Protein AF-A0A6P0XVR3-F1 (afdb_monomer_lite)

Radius of gyration: 14.14 Å; chains: 1; bounding box: 34×31×34 Å

pLDDT: mean 75.28, std 11.54, range [41.75, 87.62]

Structure (mmCIF, N/CA/C/O backbone):
data_AF-A0A6P0XVR3-F1
#
_entry.id   AF-A0A6P0XVR3-F1
#
loop_
_atom_site.group_PDB
_atom_site.id
_atom_site.type_symbol
_atom_site.label_atom_id
_atom_site.label_alt_id
_atom_site.label_comp_id
_atom_site.label_asym_id
_atom_site.label_entity_id
_atom_site.label_seq_id
_atom_site.pdbx_PDB_ins_code
_atom_site.Cartn_x
_atom_site.Cartn_y
_atom_site.Cartn_z
_atom_site.occupancy
_atom_site.B_iso_or_equiv
_atom_site.auth_seq_id
_atom_site.auth_comp_id
_atom_site.auth_asym_id
_atom_site.auth_atom_id
_atom_site.pdbx_PDB_model_num
ATOM 1 N N . LYS A 1 1 ? 0.216 -12.950 5.540 1.00 60.56 1 LYS A N 1
ATOM 2 C CA . LYS A 1 1 ? -0.370 -11.586 5.604 1.00 60.56 1 LYS A CA 1
ATOM 3 C C . LYS A 1 1 ? -1.752 -11.641 4.957 1.00 60.56 1 LYS A C 1
ATOM 5 O O . LYS A 1 1 ? -1.854 -12.237 3.895 1.00 60.56 1 LYS A O 1
ATOM 10 N N . ARG A 1 2 ? -2.803 -11.107 5.591 1.00 69.19 2 ARG A N 1
ATOM 11 C CA . ARG A 1 2 ? -4.161 -11.066 5.016 1.00 69.19 2 ARG A CA 1
ATOM 12 C C . ARG A 1 2 ? -4.361 -9.704 4.356 1.00 69.19 2 ARG A C 1
ATOM 14 O O . A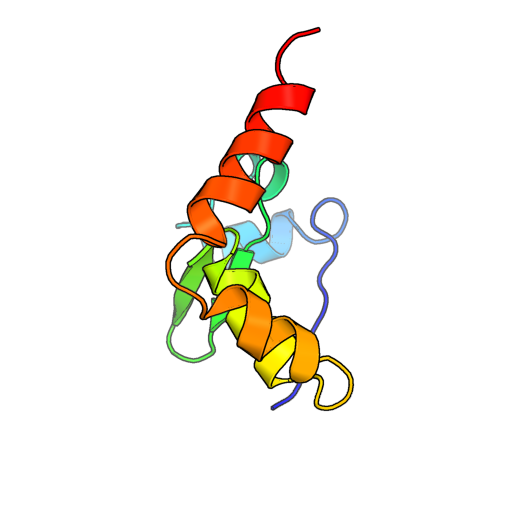RG A 1 2 ? -4.235 -8.692 5.036 1.00 69.19 2 ARG A O 1
ATOM 21 N N . LEU A 1 3 ? -4.634 -9.686 3.055 1.00 74.06 3 LEU A N 1
ATOM 22 C CA . LEU A 1 3 ? -5.011 -8.469 2.341 1.00 74.06 3 LEU A CA 1
ATOM 23 C C . LEU A 1 3 ? -6.520 -8.264 2.521 1.00 74.06 3 LEU A C 1
ATOM 25 O O . LEU A 1 3 ? -7.292 -9.189 2.274 1.00 74.06 3 LEU A O 1
ATOM 29 N N . SER A 1 4 ? -6.939 -7.081 2.966 1.00 78.12 4 SER A N 1
ATOM 30 C CA . SER A 1 4 ? -8.351 -6.696 2.976 1.00 78.12 4 SER A CA 1
ATOM 31 C C . SER A 1 4 ? -8.539 -5.5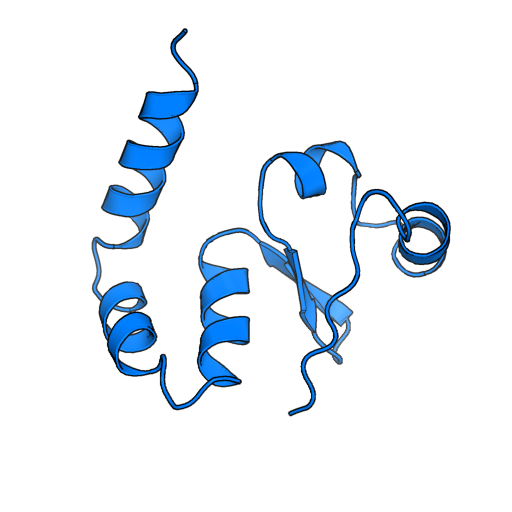56 1.993 1.00 78.12 4 SER A C 1
ATOM 33 O O . SER A 1 4 ? -7.917 -4.508 2.142 1.00 78.12 4 SER A O 1
ATOM 35 N N . TYR A 1 5 ? -9.389 -5.770 0.995 1.00 79.94 5 TYR A N 1
ATOM 36 C CA . TYR A 1 5 ? -9.823 -4.709 0.103 1.00 79.94 5 TYR A CA 1
ATOM 37 C C . TYR A 1 5 ? -11.020 -3.997 0.731 1.00 79.94 5 TYR A C 1
ATOM 39 O O . TYR A 1 5 ? -11.985 -4.640 1.148 1.00 79.94 5 TYR A O 1
ATOM 47 N N . SER A 1 6 ? -10.936 -2.676 0.813 1.00 78.25 6 SER A N 1
ATOM 48 C CA . SER A 1 6 ? -12.038 -1.818 1.225 1.00 78.25 6 SER A CA 1
ATOM 49 C C . SER A 1 6 ? -12.286 -0.844 0.093 1.00 78.25 6 SER A C 1
ATOM 51 O O . SER A 1 6 ? -11.415 -0.030 -0.210 1.00 78.25 6 SER A O 1
ATOM 53 N N . ASP A 1 7 ? -13.457 -0.953 -0.526 1.00 79.19 7 ASP A N 1
ATOM 54 C CA . ASP A 1 7 ? -13.888 0.025 -1.512 1.00 79.19 7 ASP A CA 1
ATOM 55 C C . ASP A 1 7 ? -14.023 1.403 -0.853 1.00 79.19 7 ASP A C 1
ATOM 57 O O . ASP A 1 7 ? -14.586 1.533 0.242 1.00 79.19 7 ASP A O 1
ATOM 61 N N . LEU A 1 8 ? -13.457 2.415 -1.509 1.00 78.75 8 LEU A N 1
ATOM 62 C CA . LEU A 1 8 ? -13.390 3.760 -0.962 1.00 78.75 8 LEU A CA 1
ATOM 63 C C . LEU A 1 8 ? -14.786 4.375 -0.871 1.00 78.75 8 LEU A C 1
ATOM 65 O O . LEU A 1 8 ? -15.119 4.936 0.164 1.00 78.75 8 LEU A O 1
ATOM 69 N N . GLU A 1 9 ? -15.618 4.247 -1.901 1.00 76.88 9 GLU A N 1
ATOM 70 C CA . GLU A 1 9 ? -16.925 4.909 -1.959 1.00 76.88 9 GLU A CA 1
ATOM 71 C C . GLU A 1 9 ? -17.904 4.319 -0.944 1.00 76.88 9 GLU A C 1
ATOM 73 O O . GLU A 1 9 ? -18.642 5.052 -0.286 1.00 76.88 9 GLU A O 1
ATOM 78 N N . VAL A 1 10 ? -17.848 3.003 -0.745 1.00 78.62 10 VAL A N 1
ATOM 79 C CA . VAL A 1 10 ? -18.739 2.300 0.185 1.00 78.62 10 VAL A CA 1
ATOM 80 C C . VAL A 1 10 ? -18.270 2.418 1.638 1.00 78.62 10 VAL A C 1
ATOM 82 O O . VAL A 1 10 ? -19.094 2.466 2.553 1.00 78.62 10 VAL A O 1
ATOM 85 N N . ARG A 1 11 ? -16.954 2.438 1.896 1.00 80.38 11 ARG A N 1
ATOM 86 C CA . ARG A 1 11 ? -16.407 2.352 3.266 1.00 80.38 11 ARG A CA 1
ATOM 87 C C . ARG A 1 11 ? -15.707 3.612 3.765 1.00 80.38 11 ARG A C 1
ATOM 89 O O . ARG A 1 11 ? -15.172 3.578 4.877 1.00 80.38 11 ARG A O 1
ATOM 96 N N . TRP A 1 12 ? -15.743 4.719 3.018 1.00 80.25 12 TRP A N 1
ATOM 97 C CA . TRP A 1 12 ? -15.052 5.955 3.399 1.00 80.25 12 TRP A CA 1
ATOM 98 C C . TRP A 1 12 ? -15.417 6.456 4.795 1.00 80.25 12 TRP A C 1
ATOM 100 O O . TRP A 1 12 ? -14.522 6.763 5.575 1.00 80.25 12 TRP A O 1
ATOM 110 N N . GLN A 1 13 ? -16.706 6.504 5.146 1.00 79.00 13 GLN A N 1
ATOM 111 C CA . GLN A 1 13 ? -17.142 7.031 6.446 1.00 79.00 13 GLN A CA 1
ATOM 112 C C . GLN A 1 13 ? -16.492 6.280 7.619 1.00 79.00 13 GLN A C 1
ATOM 114 O O . GLN A 1 13 ? -15.898 6.910 8.490 1.00 79.00 13 GLN A O 1
ATOM 119 N N . ASN A 1 14 ? -16.491 4.944 7.591 1.00 81.25 14 ASN A N 1
ATOM 120 C CA . ASN A 1 14 ? -15.826 4.128 8.614 1.00 81.25 14 ASN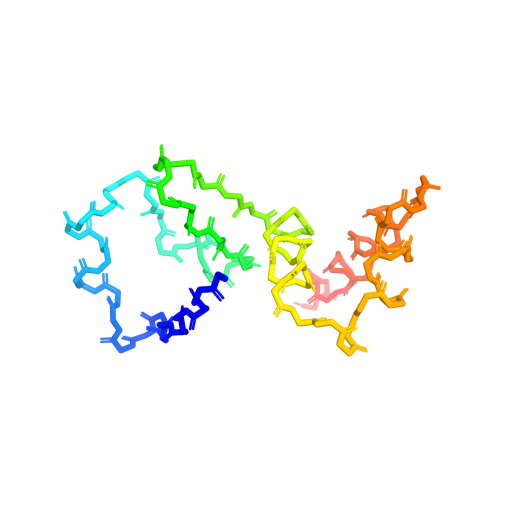 A CA 1
ATOM 121 C C . ASN A 1 14 ? -14.296 4.301 8.603 1.00 81.25 14 ASN A C 1
ATOM 123 O O . ASN A 1 14 ? -13.657 4.361 9.656 1.00 81.25 14 ASN A O 1
ATOM 127 N N . LEU A 1 15 ? -13.697 4.404 7.413 1.00 79.94 15 LEU A N 1
ATOM 128 C CA . LEU A 1 15 ? -12.255 4.605 7.256 1.00 79.94 15 LEU A CA 1
ATOM 129 C C . LEU A 1 15 ? -11.801 5.963 7.800 1.00 79.94 15 LEU A C 1
ATOM 131 O O . LEU A 1 15 ? -10.827 6.012 8.541 1.00 79.94 15 LEU A O 1
ATOM 135 N N . SER A 1 16 ? -12.530 7.039 7.500 1.00 80.19 16 SER A N 1
ATOM 136 C CA . SER A 1 16 ? -12.227 8.400 7.964 1.00 80.19 16 SER A CA 1
ATOM 137 C C . SER A 1 16 ? -12.319 8.549 9.486 1.00 80.19 16 SER A C 1
ATOM 139 O O . SER A 1 16 ? -11.560 9.313 10.075 1.00 80.19 16 SER A O 1
ATOM 141 N N . GLN A 1 17 ? -13.193 7.775 10.139 1.00 80.62 17 GLN A N 1
ATOM 142 C CA . GLN A 1 17 ? -13.310 7.748 11.600 1.00 80.62 17 GLN A CA 1
ATOM 143 C C . GLN A 1 17 ? -12.147 7.000 12.259 1.00 80.62 17 GLN A C 1
ATOM 145 O O . GLN A 1 17 ? -11.667 7.401 13.315 1.00 80.62 17 GLN A O 1
ATOM 150 N N . THR A 1 18 ? -11.680 5.921 11.629 1.00 80.56 18 THR A N 1
ATOM 151 C CA . THR A 1 18 ? -10.597 5.085 12.171 1.00 80.56 18 THR A CA 1
ATOM 152 C C . THR A 1 18 ? -9.213 5.662 11.843 1.00 80.56 18 THR A C 1
ATOM 154 O O . THR A 1 18 ? -8.254 5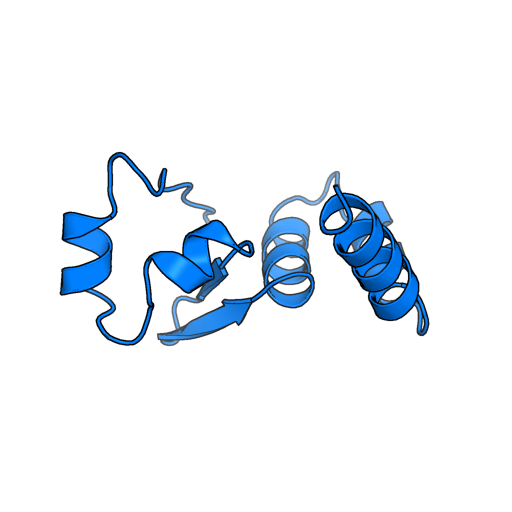.470 12.593 1.00 80.56 18 THR A O 1
ATOM 157 N N . HIS A 1 19 ? -9.092 6.375 10.720 1.00 76.69 19 HIS A N 1
ATOM 158 C CA . HIS A 1 19 ? -7.845 6.916 10.178 1.00 76.69 19 HIS A CA 1
ATOM 159 C C . HIS A 1 19 ? -8.036 8.372 9.714 1.00 76.69 19 HIS A C 1
ATOM 161 O O . HIS A 1 19 ? -8.063 8.642 8.511 1.00 76.69 19 HIS A O 1
ATOM 167 N N . PRO A 1 20 ? -8.148 9.329 10.657 1.00 77.00 20 PRO A N 1
ATOM 168 C CA . PRO A 1 20 ? -8.416 10.737 10.347 1.00 77.00 20 PRO A CA 1
ATOM 169 C C . PRO A 1 20 ? -7.267 11.433 9.601 1.00 77.00 20 PRO A C 1
ATOM 171 O O . PRO A 1 20 ? -7.448 12.512 9.047 1.00 77.00 20 PRO A O 1
ATOM 174 N N . HIS A 1 21 ? -6.079 10.825 9.564 1.00 77.69 21 HIS A N 1
ATOM 175 C CA . HIS A 1 21 ? -4.912 11.329 8.836 1.00 77.69 21 HIS A CA 1
ATOM 176 C C . HIS A 1 21 ? -4.978 11.091 7.319 1.00 77.69 21 HIS A C 1
ATOM 178 O O . HIS A 1 21 ? -4.059 11.493 6.607 1.00 77.69 21 HIS A O 1
ATOM 184 N N . ILE A 1 22 ? -6.020 10.422 6.819 1.00 77.12 22 ILE A N 1
ATOM 185 C CA . ILE A 1 22 ? -6.198 10.126 5.396 1.00 77.12 22 ILE A CA 1
ATOM 186 C C . ILE A 1 22 ? -7.287 11.030 4.824 1.00 77.12 22 ILE A C 1
ATOM 188 O O . ILE A 1 22 ? -8.388 11.108 5.363 1.00 77.12 22 ILE A O 1
ATOM 192 N N . SER A 1 23 ? -6.992 11.688 3.702 1.00 81.44 23 SER A N 1
ATOM 193 C CA . SER A 1 23 ? -7.954 12.522 2.978 1.00 81.44 23 SER A CA 1
ATOM 194 C C . SER A 1 23 ? -8.606 11.763 1.820 1.00 81.44 23 SER A C 1
ATOM 196 O O . SER A 1 23 ? -7.940 11.020 1.094 1.00 81.44 23 SER A O 1
ATOM 198 N N . LEU A 1 24 ? -9.909 11.988 1.614 1.00 81.06 24 LEU A N 1
ATOM 199 C CA . LEU A 1 24 ? -10.683 11.365 0.533 1.00 81.06 24 LEU A CA 1
ATOM 200 C C . LEU A 1 24 ? -10.101 11.719 -0.835 1.00 81.06 24 LEU A C 1
ATOM 202 O O . LEU A 1 24 ? -9.965 10.864 -1.706 1.00 81.06 24 LEU A O 1
ATOM 206 N N . GLU A 1 25 ? -9.732 12.987 -0.998 1.00 81.88 25 GLU A N 1
ATOM 207 C CA . GLU A 1 25 ? -9.174 13.519 -2.238 1.00 81.88 25 GLU A CA 1
ATOM 208 C C . GLU A 1 25 ? -7.839 12.860 -2.584 1.00 81.88 25 GLU A C 1
ATOM 210 O O . GLU A 1 25 ? -7.552 12.597 -3.749 1.00 81.88 25 GLU A O 1
ATOM 215 N N . GLU A 1 26 ? -7.029 12.531 -1.579 1.00 80.75 26 GLU A N 1
ATOM 216 C CA . GLU A 1 26 ? -5.781 11.804 -1.796 1.00 80.75 26 GLU A CA 1
ATOM 217 C C . GLU A 1 26 ? -6.051 10.341 -2.172 1.00 80.75 26 GLU A C 1
ATOM 219 O O . GLU A 1 26 ? -5.446 9.841 -3.117 1.00 80.75 26 GLU A O 1
ATOM 224 N N . CYS A 1 27 ? -6.996 9.672 -1.496 1.00 81.50 27 CYS A N 1
ATOM 225 C CA . CYS A 1 27 ? -7.399 8.300 -1.834 1.00 81.50 27 CYS A CA 1
ATOM 226 C C . CYS A 1 27 ? -7.978 8.174 -3.246 1.00 81.50 27 CYS A C 1
ATOM 228 O O . CYS A 1 27 ? -7.867 7.119 -3.866 1.00 81.50 27 CYS A O 1
ATOM 230 N N . ARG A 1 28 ? -8.617 9.234 -3.751 1.00 82.00 28 ARG A N 1
ATOM 231 C CA . ARG A 1 28 ? -9.115 9.294 -5.130 1.00 82.00 28 ARG A CA 1
ATOM 232 C C . ARG A 1 28 ? -7.999 9.490 -6.151 1.00 82.00 28 ARG A C 1
ATOM 234 O O . ARG A 1 28 ? -8.123 9.021 -7.278 1.00 82.00 28 ARG A O 1
ATOM 241 N N . ARG A 1 29 ? -6.917 10.179 -5.778 1.00 81.56 29 ARG A N 1
ATOM 242 C CA . ARG A 1 29 ? -5.768 10.417 -6.666 1.00 81.56 29 ARG A CA 1
ATOM 243 C C . ARG A 1 29 ? -4.873 9.191 -6.795 1.00 81.56 29 ARG A C 1
ATOM 245 O O . ARG A 1 29 ? -4.377 8.923 -7.888 1.00 81.56 29 ARG A O 1
ATOM 252 N N . GLU A 1 30 ? -4.648 8.465 -5.703 1.00 81.56 30 GLU A N 1
ATOM 253 C CA . GLU A 1 30 ? -3.728 7.331 -5.689 1.00 81.56 30 GLU A CA 1
ATOM 254 C C . GLU A 1 30 ? -4.106 6.235 -4.684 1.00 81.56 30 GLU A C 1
ATOM 256 O O . GLU A 1 30 ? -4.801 6.457 -3.696 1.00 81.56 30 GLU A O 1
ATOM 261 N N . ILE A 1 31 ? -3.605 5.021 -4.937 1.00 83.62 31 ILE A N 1
ATOM 262 C CA . ILE A 1 31 ? -3.798 3.872 -4.047 1.00 83.62 31 ILE A CA 1
ATOM 263 C C . ILE A 1 31 ? -3.081 4.109 -2.715 1.00 83.62 31 ILE A C 1
ATOM 265 O O . ILE A 1 31 ? -1.891 4.439 -2.680 1.00 83.62 31 ILE A O 1
ATOM 269 N N . HIS A 1 32 ? -3.788 3.826 -1.620 1.00 85.75 32 HIS A N 1
ATOM 270 C CA . HIS A 1 32 ? -3.257 3.837 -0.263 1.00 85.75 32 HIS A CA 1
ATOM 271 C C . HIS A 1 32 ? -3.244 2.439 0.350 1.00 85.75 32 HIS A C 1
ATOM 273 O O . HIS A 1 32 ? -4.243 1.724 0.326 1.00 85.75 32 HIS A O 1
ATOM 279 N N . ALA A 1 33 ? -2.109 2.065 0.938 1.00 85.62 33 ALA A N 1
ATOM 280 C CA . ALA A 1 33 ? -1.977 0.855 1.736 1.00 85.62 33 ALA A CA 1
ATOM 281 C C . ALA A 1 33 ? -1.821 1.235 3.208 1.00 85.62 33 ALA A C 1
ATOM 283 O O . ALA A 1 33 ? -0.884 1.942 3.589 1.00 85.62 33 ALA A O 1
ATOM 284 N N . LEU A 1 34 ? -2.743 0.732 4.020 1.00 85.81 34 LEU A N 1
ATOM 285 C CA . LEU A 1 34 ? -2.717 0.819 5.473 1.00 85.81 34 LEU A CA 1
ATOM 286 C C . LEU A 1 34 ? -1.975 -0.396 6.024 1.00 85.81 34 LEU A C 1
ATOM 288 O O . LEU A 1 34 ? -2.402 -1.534 5.821 1.00 85.81 34 LEU A O 1
ATOM 292 N N . LEU A 1 35 ? -0.855 -0.162 6.702 1.00 83.38 35 LEU A N 1
ATOM 293 C CA . LEU A 1 35 ? -0.098 -1.219 7.356 1.00 83.38 35 LEU A CA 1
ATOM 294 C C . LEU A 1 35 ? -0.570 -1.401 8.808 1.00 83.38 35 LEU A C 1
ATOM 296 O O . LEU A 1 35 ? -0.983 -0.439 9.456 1.00 83.38 35 LEU A O 1
ATOM 300 N N . PRO A 1 36 ? -0.450 -2.618 9.367 1.00 77.69 36 PRO A N 1
ATOM 301 C CA . PRO A 1 36 ? -0.883 -2.915 10.736 1.00 77.69 36 PRO A CA 1
ATOM 302 C C . PRO A 1 36 ? -0.097 -2.160 11.820 1.00 77.69 36 PRO A C 1
ATOM 304 O O . PRO A 1 36 ? -0.543 -2.090 12.956 1.00 77.69 36 PRO A O 1
ATOM 307 N N . ASN A 1 37 ? 1.059 -1.583 11.485 1.00 80.75 37 ASN A N 1
ATOM 308 C CA . ASN A 1 37 ? 1.838 -0.722 12.379 1.00 80.75 37 ASN A CA 1
ATOM 309 C C . ASN A 1 37 ? 1.357 0.745 12.386 1.00 80.75 37 ASN A C 1
ATOM 311 O O . ASN A 1 37 ? 2.030 1.596 12.960 1.00 80.75 37 ASN A O 1
ATOM 315 N N . GLY A 1 38 ? 0.252 1.059 11.702 1.00 77.38 38 GLY A N 1
ATOM 316 C CA . GLY A 1 38 ? -0.272 2.419 11.555 1.00 77.38 38 GLY A CA 1
ATOM 317 C C . GLY A 1 38 ? 0.404 3.239 10.452 1.00 77.38 38 GLY A C 1
ATOM 318 O O . GLY A 1 38 ? -0.026 4.356 10.168 1.00 77.38 38 GLY A O 1
ATOM 319 N N . ALA A 1 39 ? 1.431 2.705 9.782 1.00 82.19 39 ALA A N 1
ATOM 320 C CA . ALA A 1 39 ? 2.041 3.392 8.653 1.00 82.19 39 ALA A CA 1
ATOM 321 C C . ALA A 1 39 ? 1.101 3.377 7.440 1.00 82.19 39 ALA A C 1
ATOM 323 O O . ALA A 1 39 ? 0.475 2.367 7.122 1.00 82.19 39 ALA A O 1
ATOM 324 N N . THR A 1 40 ? 1.050 4.495 6.719 1.00 82.50 40 THR A N 1
ATOM 325 C CA . THR A 1 40 ? 0.324 4.599 5.449 1.00 82.50 40 THR A CA 1
ATOM 326 C C . THR A 1 40 ? 1.331 4.757 4.317 1.00 82.50 40 THR A C 1
ATOM 328 O O . THR A 1 40 ? 2.220 5.611 4.373 1.00 82.50 40 THR A O 1
ATOM 331 N N . ARG A 1 41 ? 1.231 3.909 3.293 1.00 85.38 41 ARG A N 1
ATOM 332 C CA . ARG A 1 41 ? 2.012 4.026 2.053 1.00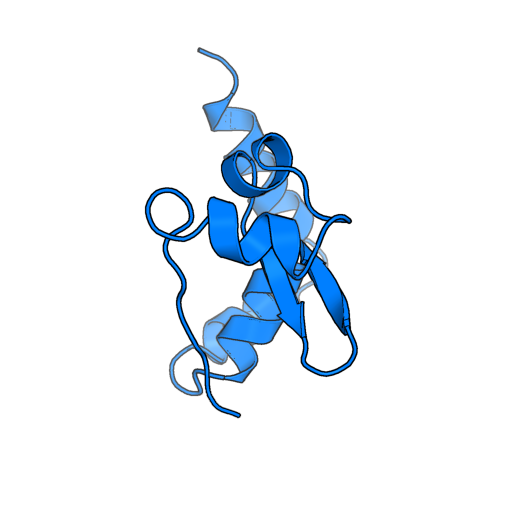 85.38 41 ARG A CA 1
ATOM 333 C C . ARG A 1 41 ? 1.094 4.468 0.925 1.00 85.38 41 ARG A C 1
ATOM 335 O O . ARG A 1 41 ? -0.079 4.103 0.916 1.00 85.38 41 ARG A O 1
ATOM 342 N N . LYS A 1 42 ? 1.639 5.237 -0.017 1.00 85.88 42 LYS A N 1
ATOM 343 C CA . LYS A 1 42 ? 0.900 5.803 -1.149 1.00 85.88 42 LYS A CA 1
ATOM 344 C C . LYS A 1 42 ? 1.524 5.399 -2.487 1.00 85.88 42 LYS A C 1
ATOM 346 O O . LYS A 1 42 ? 2.714 5.057 -2.539 1.00 85.88 42 LYS A O 1
ATOM 351 N N . GLY A 1 43 ? 0.715 5.383 -3.543 1.00 83.19 43 GLY A N 1
ATOM 352 C CA . GLY A 1 43 ? 1.148 5.148 -4.919 1.00 83.19 43 GLY A CA 1
ATOM 353 C C . GLY A 1 43 ? 1.942 3.848 -5.088 1.00 83.19 43 GLY A C 1
ATOM 354 O O . GLY A 1 43 ? 1.533 2.779 -4.632 1.00 83.19 43 GLY A O 1
ATOM 355 N N . LEU A 1 44 ? 3.120 3.928 -5.717 1.00 80.62 44 LEU A N 1
ATOM 356 C CA . LEU A 1 44 ? 3.954 2.752 -6.001 1.00 80.62 44 LEU A CA 1
ATOM 357 C C . LEU A 1 44 ? 4.402 2.009 -4.730 1.00 80.62 44 LEU A C 1
ATOM 359 O O . LEU A 1 44 ? 4.553 0.789 -4.754 1.00 80.62 44 LEU A O 1
ATOM 363 N N . PHE A 1 45 ? 4.585 2.709 -3.607 1.00 83.19 45 PHE A N 1
ATOM 364 C CA . PHE A 1 45 ? 4.943 2.066 -2.339 1.00 83.19 45 PHE A CA 1
ATOM 365 C C . PHE A 1 45 ? 3.783 1.248 -1.767 1.00 83.19 45 PHE A C 1
ATOM 367 O O . PHE A 1 45 ? 4.014 0.168 -1.232 1.00 83.19 45 PHE A O 1
ATOM 374 N N . ALA A 1 46 ? 2.545 1.729 -1.917 1.00 86.19 46 ALA A N 1
ATOM 375 C CA . ALA A 1 46 ? 1.359 0.958 -1.555 1.00 86.19 46 ALA A CA 1
ATOM 376 C C . ALA A 1 46 ? 1.241 -0.301 -2.421 1.00 86.19 46 ALA A C 1
ATOM 378 O O . ALA A 1 46 ? 1.045 -1.402 -1.909 1.00 86.19 46 ALA A O 1
ATOM 379 N N . VAL A 1 47 ? 1.452 -0.148 -3.731 1.00 83.38 47 VAL A N 1
ATOM 380 C CA . VAL A 1 47 ? 1.454 -1.260 -4.688 1.00 83.38 47 VAL A CA 1
ATOM 381 C C . VAL A 1 47 ? 2.525 -2.293 -4.338 1.00 83.38 47 VAL A C 1
ATOM 383 O O . VAL A 1 47 ? 2.224 -3.480 -4.331 1.00 83.38 47 VAL A O 1
ATOM 386 N N . ARG A 1 48 ? 3.743 -1.879 -3.965 1.00 84.88 48 ARG A N 1
ATOM 387 C CA . ARG A 1 48 ? 4.804 -2.803 -3.516 1.00 84.88 48 ARG A CA 1
ATOM 388 C C . ARG A 1 48 ? 4.369 -3.662 -2.325 1.00 84.88 48 ARG A C 1
ATOM 390 O O . ARG A 1 48 ? 4.597 -4.868 -2.342 1.00 84.88 48 ARG A O 1
ATOM 397 N N . GLU A 1 49 ? 3.723 -3.076 -1.317 1.00 85.38 49 GLU A N 1
ATOM 398 C CA . GLU A 1 49 ? 3.220 -3.826 -0.152 1.00 85.38 49 GLU A CA 1
ATOM 399 C C . GLU A 1 49 ? 2.110 -4.818 -0.529 1.00 85.38 49 GLU A C 1
ATOM 401 O O . GLU A 1 49 ? 2.069 -5.942 -0.018 1.00 85.38 49 GLU A O 1
ATOM 406 N N . ILE A 1 50 ? 1.234 -4.428 -1.459 1.00 83.44 50 ILE A N 1
ATOM 407 C CA . ILE A 1 50 ? 0.184 -5.303 -1.992 1.00 83.44 50 ILE A CA 1
ATOM 408 C C . ILE A 1 50 ? 0.814 -6.465 -2.770 1.00 83.44 50 ILE A C 1
ATOM 410 O O . ILE A 1 50 ? 0.485 -7.622 -2.515 1.00 83.44 50 ILE A O 1
ATOM 414 N N . LEU A 1 51 ? 1.768 -6.184 -3.662 1.00 84.25 51 LEU A N 1
ATOM 415 C CA . LEU A 1 51 ? 2.479 -7.188 -4.458 1.00 84.25 51 LEU A CA 1
ATOM 416 C C . LEU A 1 51 ? 3.249 -8.184 -3.584 1.00 84.25 51 LEU A C 1
ATOM 418 O O . LEU A 1 51 ? 3.274 -9.371 -3.891 1.00 84.25 51 LEU A O 1
ATOM 422 N N . TRP A 1 52 ? 3.803 -7.743 -2.452 1.00 84.38 52 TRP A N 1
ATOM 423 C CA . TRP A 1 52 ? 4.409 -8.642 -1.465 1.00 84.38 52 TRP A CA 1
ATOM 424 C C . TRP A 1 52 ? 3.431 -9.690 -0.915 1.00 84.38 52 TRP A C 1
ATOM 426 O O . TRP A 1 52 ? 3.864 -10.778 -0.534 1.00 84.38 52 TRP A O 1
ATOM 436 N N . CYS A 1 53 ? 2.127 -9.396 -0.882 1.00 83.00 53 CYS A N 1
ATOM 437 C CA . CYS A 1 53 ? 1.097 -10.341 -0.444 1.00 83.00 53 CYS A CA 1
ATOM 438 C C . CYS A 1 53 ? 0.633 -11.299 -1.555 1.00 83.00 53 CYS A C 1
ATOM 440 O O . CYS A 1 53 ? 0.019 -12.316 -1.235 1.00 83.00 53 CYS A O 1
ATOM 442 N N . LEU A 1 54 ? 0.916 -11.002 -2.830 1.00 85.00 54 LEU A N 1
ATOM 443 C CA . LEU A 1 54 ? 0.541 -11.833 -3.975 1.00 85.00 54 LEU A CA 1
ATOM 444 C C . LEU A 1 54 ? 1.793 -12.456 -4.614 1.00 85.00 54 LEU A C 1
ATOM 446 O O . LEU A 1 54 ? 2.399 -11.833 -5.486 1.00 85.00 54 LEU A O 1
ATOM 450 N N . PRO A 1 55 ? 2.163 -13.701 -4.254 1.00 81.00 55 PRO A N 1
ATOM 451 C CA . PRO A 1 55 ? 3.383 -14.335 -4.761 1.00 81.00 55 PRO A CA 1
ATOM 452 C C . PRO A 1 55 ? 3.395 -14.481 -6.287 1.00 81.00 55 PRO A C 1
ATOM 454 O O . PRO A 1 55 ? 4.445 -14.379 -6.913 1.00 81.00 55 PRO A O 1
ATOM 457 N N . ILE A 1 56 ? 2.221 -14.622 -6.908 1.00 87.62 56 ILE A N 1
ATOM 458 C CA . ILE A 1 56 ? 2.086 -14.687 -8.369 1.00 87.62 56 ILE A CA 1
ATOM 459 C C . ILE A 1 56 ? 2.491 -13.379 -9.071 1.00 87.62 56 ILE A C 1
ATOM 461 O O . ILE A 1 56 ? 2.866 -13.396 -10.239 1.00 87.62 56 ILE A O 1
ATOM 465 N N . LEU A 1 57 ? 2.455 -12.246 -8.359 1.00 83.06 57 LEU A N 1
ATOM 466 C CA . LEU A 1 57 ? 2.816 -10.926 -8.878 1.00 83.06 57 LEU A CA 1
ATOM 467 C C . LEU A 1 57 ? 4.217 -10.467 -8.435 1.00 83.06 57 LEU A C 1
ATOM 469 O O . LEU A 1 57 ? 4.611 -9.333 -8.707 1.00 83.06 57 LEU A O 1
ATOM 473 N N . TRP A 1 58 ? 5.012 -11.327 -7.796 1.00 85.25 58 TRP A N 1
ATOM 474 C CA . TRP A 1 58 ? 6.403 -11.012 -7.451 1.00 85.25 58 TRP A CA 1
ATOM 475 C C . TRP A 1 58 ? 7.305 -10.642 -8.639 1.00 85.25 58 TRP A C 1
ATOM 477 O O . TRP A 1 58 ? 8.152 -9.763 -8.466 1.00 85.25 58 TRP A O 1
ATOM 487 N N . PRO A 1 59 ? 7.134 -11.195 -9.856 1.00 83.94 59 PRO A N 1
ATOM 488 C CA . PRO A 1 59 ? 7.879 -10.702 -11.014 1.00 83.94 59 PRO A CA 1
ATOM 489 C C . PRO A 1 59 ? 7.642 -9.204 -11.265 1.00 83.94 59 PRO A C 1
ATOM 491 O O . PRO A 1 59 ? 8.571 -8.468 -11.592 1.00 83.94 59 PRO A O 1
ATOM 494 N N . LEU A 1 60 ? 6.418 -8.717 -11.026 1.00 80.69 60 LEU A N 1
ATOM 495 C CA . LEU A 1 60 ? 6.088 -7.296 -11.134 1.00 80.69 60 LEU A CA 1
ATOM 496 C C . LEU A 1 60 ? 6.723 -6.480 -9.999 1.00 80.69 60 LEU A C 1
ATOM 498 O O . LEU A 1 60 ? 7.169 -5.357 -10.223 1.00 80.69 60 LEU A O 1
ATOM 502 N N . LEU A 1 61 ? 6.829 -7.051 -8.795 1.00 81.94 61 LEU A N 1
ATOM 503 C CA . LEU A 1 61 ? 7.528 -6.426 -7.670 1.00 81.94 61 LEU A CA 1
ATOM 504 C C . LEU A 1 61 ? 8.999 -6.137 -8.015 1.00 81.94 61 LEU A C 1
ATOM 506 O O . LEU A 1 61 ? 9.464 -5.022 -7.771 1.00 81.94 61 LEU A O 1
ATOM 510 N N . LEU A 1 62 ? 9.698 -7.091 -8.637 1.00 80.62 62 LEU A N 1
ATOM 511 C CA . LEU A 1 62 ? 11.071 -6.911 -9.133 1.00 80.62 62 LEU A CA 1
ATOM 512 C C . LEU A 1 62 ? 11.174 -5.723 -10.095 1.00 80.62 62 LEU A C 1
ATOM 514 O O . LEU A 1 62 ? 12.057 -4.878 -9.941 1.00 80.62 62 LEU A O 1
ATOM 518 N N . ILE A 1 63 ? 10.216 -5.599 -11.019 1.00 78.19 63 ILE A N 1
ATOM 519 C CA . ILE A 1 63 ? 10.147 -4.463 -11.946 1.00 78.19 63 ILE A CA 1
ATOM 520 C C . ILE A 1 63 ? 9.966 -3.151 -11.182 1.00 78.19 63 ILE A C 1
ATOM 522 O O . ILE A 1 63 ? 10.648 -2.172 -11.476 1.00 78.19 63 ILE A O 1
ATOM 526 N N . THR A 1 64 ? 9.101 -3.115 -10.162 1.00 73.12 64 THR A N 1
ATOM 527 C CA . THR A 1 64 ? 8.918 -1.890 -9.368 1.00 73.12 64 THR A CA 1
ATOM 528 C C . THR A 1 64 ? 10.164 -1.487 -8.583 1.00 73.12 64 THR A C 1
ATOM 530 O O . THR A 1 64 ? 10.270 -0.313 -8.237 1.00 73.12 64 THR A O 1
ATOM 533 N N . TYR A 1 65 ? 11.083 -2.412 -8.283 1.00 73.88 65 TYR A N 1
ATOM 534 C CA . TYR A 1 65 ? 12.324 -2.151 -7.545 1.00 73.88 65 TYR A CA 1
ATOM 535 C C . TYR A 1 65 ? 13.459 -1.608 -8.423 1.00 73.88 65 TYR A C 1
ATOM 537 O O . TYR A 1 65 ? 14.410 -1.039 -7.885 1.00 73.88 65 TYR A O 1
ATOM 545 N N . LEU A 1 66 ? 13.353 -1.731 -9.752 1.00 73.94 66 LEU A N 1
ATOM 546 C CA . LEU A 1 66 ? 14.337 -1.175 -10.678 1.00 73.94 66 LEU A CA 1
ATOM 547 C C . LEU A 1 66 ? 14.406 0.360 -10.534 1.00 73.94 66 LEU A C 1
ATOM 549 O O . LEU A 1 66 ? 13.368 1.035 -10.615 1.00 73.94 66 LEU A O 1
ATOM 553 N N . PRO A 1 67 ? 15.608 0.939 -10.347 1.00 60.31 67 PRO A N 1
ATOM 554 C CA . PRO A 1 67 ? 15.783 2.387 -10.327 1.00 60.31 67 PRO A CA 1
ATOM 555 C C . PRO A 1 67 ? 15.374 2.952 -11.698 1.00 60.31 67 PRO A C 1
ATOM 557 O O . PRO A 1 67 ? 16.011 2.680 -12.708 1.00 60.31 67 PRO A O 1
ATOM 560 N N . GLY A 1 68 ? 14.258 3.689 -11.741 1.00 61.66 68 GLY A N 1
ATOM 561 C CA . GLY A 1 68 ? 13.645 4.210 -12.975 1.00 61.66 68 GLY A CA 1
ATOM 562 C C . GLY A 1 68 ? 12.174 3.819 -13.176 1.00 61.66 68 GLY A C 1
ATOM 563 O O . GLY A 1 68 ? 11.447 4.523 -13.880 1.00 61.66 68 GLY A O 1
ATOM 564 N N . ALA A 1 69 ? 11.688 2.772 -12.498 1.00 60.72 69 ALA A N 1
ATOM 565 C CA . ALA A 1 69 ? 10.288 2.342 -12.589 1.00 60.72 69 ALA A CA 1
ATOM 566 C C . ALA A 1 69 ? 9.307 3.396 -12.037 1.00 60.72 69 ALA A C 1
ATOM 568 O O . ALA A 1 69 ? 8.275 3.666 -12.649 1.00 60.72 69 ALA A O 1
ATOM 569 N N . SER A 1 70 ? 9.658 4.069 -10.935 1.00 56.41 70 SER A N 1
ATOM 570 C CA . SER A 1 70 ? 8.863 5.174 -10.373 1.00 56.41 70 SER A CA 1
ATOM 571 C C . SER A 1 70 ? 8.727 6.353 -11.339 1.00 56.41 70 SER A C 1
ATOM 573 O O . SER A 1 70 ? 7.675 6.991 -11.399 1.00 56.41 70 SER A O 1
ATOM 575 N N . THR A 1 71 ? 9.775 6.627 -12.119 1.00 58.28 71 THR A N 1
ATOM 576 C CA . THR A 1 71 ? 9.814 7.710 -13.106 1.00 58.28 71 THR A CA 1
ATOM 577 C C . THR A 1 71 ? 8.946 7.371 -14.315 1.00 58.28 71 THR A C 1
ATOM 579 O O . THR A 1 71 ? 8.208 8.228 -14.793 1.00 58.28 71 THR A O 1
ATOM 582 N N . LEU A 1 72 ? 8.974 6.112 -14.764 1.00 58.62 72 LEU A N 1
ATOM 583 C CA . LEU A 1 72 ? 8.115 5.594 -15.833 1.00 58.62 72 LEU A CA 1
ATOM 584 C C . LEU A 1 72 ? 6.630 5.613 -15.440 1.00 58.62 72 LEU A C 1
ATOM 586 O O . LEU A 1 72 ? 5.810 6.146 -16.186 1.00 58.62 72 LEU A O 1
ATOM 590 N N . VAL A 1 73 ? 6.289 5.128 -14.243 1.00 56.31 73 VAL A N 1
ATOM 591 C CA . VAL A 1 73 ? 4.903 5.114 -13.739 1.00 56.31 73 VAL A CA 1
ATOM 592 C C . VAL A 1 73 ? 4.366 6.535 -13.534 1.00 56.31 73 VAL A C 1
ATOM 594 O O . VAL A 1 73 ? 3.259 6.841 -13.975 1.00 56.31 73 VAL A O 1
ATOM 597 N N . SER A 1 74 ? 5.165 7.437 -12.953 1.00 56.62 74 SER A N 1
ATOM 598 C CA . SER A 1 74 ? 4.775 8.847 -12.774 1.00 56.62 74 SER A CA 1
ATOM 599 C C . SER A 1 74 ? 4.567 9.576 -14.104 1.00 56.62 74 SER A C 1
ATOM 601 O O . SER A 1 74 ? 3.722 10.467 -14.200 1.00 56.62 74 SER A O 1
ATOM 603 N N . LYS A 1 75 ? 5.324 9.207 -15.145 1.00 58.59 75 LYS A N 1
ATOM 604 C CA . LYS A 1 75 ? 5.219 9.819 -16.476 1.00 58.59 75 LYS A CA 1
ATOM 605 C C . LYS A 1 75 ? 3.948 9.383 -17.208 1.00 58.59 75 LYS A C 1
ATOM 607 O O . LYS A 1 75 ? 3.333 10.213 -17.870 1.00 58.59 75 LYS A O 1
ATOM 612 N N . ILE A 1 76 ? 3.516 8.134 -17.027 1.00 58.62 76 ILE A N 1
ATOM 613 C CA . ILE A 1 76 ? 2.233 7.637 -17.550 1.00 58.62 76 ILE A CA 1
ATOM 614 C C . ILE A 1 76 ? 1.059 8.283 -16.795 1.00 58.62 76 ILE A C 1
ATOM 616 O O . ILE A 1 76 ? 0.103 8.728 -17.425 1.00 58.62 76 ILE A O 1
ATOM 620 N N . TYR A 1 77 ? 1.156 8.429 -15.467 1.00 52.00 77 TYR A N 1
ATOM 621 C CA . TYR A 1 77 ? 0.123 9.104 -14.666 1.00 52.00 77 TYR A CA 1
ATOM 622 C C . TYR A 1 77 ? -0.051 10.580 -15.043 1.00 52.00 77 TYR A C 1
ATOM 624 O O . TYR A 1 77 ? -1.176 11.052 -15.185 1.00 52.00 77 TYR A O 1
ATOM 632 N N . LYS A 1 78 ? 1.053 11.303 -15.283 1.00 52.03 78 LYS A N 1
ATOM 633 C CA . LYS A 1 78 ? 0.997 12.695 -15.761 1.00 52.03 78 LYS A CA 1
ATOM 634 C C . LYS A 1 78 ? 0.398 12.836 -17.160 1.00 52.03 78 LYS A C 1
ATOM 636 O O . LYS A 1 78 ? -0.097 13.909 -17.484 1.00 52.03 78 LYS A O 1
ATOM 641 N N . PHE A 1 79 ? 0.439 11.791 -17.986 1.00 54.97 79 PHE A N 1
ATOM 642 C CA . PHE A 1 79 ? -0.107 11.849 -19.341 1.00 54.97 79 PHE A CA 1
ATOM 643 C C . PHE A 1 79 ? -1.642 11.849 -19.350 1.00 54.97 79 PHE A C 1
ATOM 645 O O . PHE A 1 79 ? -2.247 12.502 -20.186 1.00 54.97 79 PHE A O 1
ATOM 652 N N . LYS A 1 80 ? -2.279 11.192 -18.373 1.00 49.59 80 LYS A N 1
ATOM 653 C CA . LYS A 1 80 ? -3.745 11.147 -18.222 1.00 49.59 80 LYS A CA 1
ATOM 654 C C . LYS A 1 80 ? -4.366 12.415 -17.614 1.00 49.59 80 LYS A C 1
ATOM 656 O O . LYS A 1 80 ? -5.581 12.475 -17.498 1.00 49.59 80 LYS A O 1
ATOM 661 N N . GLN A 1 81 ? -3.559 13.393 -17.198 1.00 46.84 81 GLN A N 1
ATOM 662 C CA . GLN A 1 81 ? -4.018 14.613 -16.515 1.00 46.84 81 GLN A CA 1
ATOM 663 C C . GLN A 1 81 ? -3.922 15.870 -17.400 1.00 46.84 81 GLN A C 1
ATOM 665 O O . GLN A 1 81 ? -3.964 16.990 -16.895 1.00 46.84 81 GLN A O 1
ATOM 670 N N . ARG A 1 82 ? -3.745 15.684 -18.714 1.00 41.75 82 ARG A N 1
ATOM 671 C CA . ARG A 1 82 ? -3.729 16.741 -19.729 1.00 41.75 82 ARG A CA 1
ATOM 672 C C . ARG A 1 82 ? -4.794 16.434 -20.790 1.00 41.75 82 ARG A C 1
ATOM 674 O O . ARG A 1 82 ? -4.446 16.128 -21.921 1.00 41.75 82 ARG A O 1
ATOM 681 N N . ASP A 1 83 ? -6.052 16.488 -20.380 1.00 43.19 83 ASP A N 1
ATOM 682 C CA . ASP A 1 83 ? -7.226 16.711 -21.232 1.00 43.19 83 ASP A CA 1
ATOM 683 C C . ASP A 1 83 ? -8.175 17.635 -20.461 1.00 43.19 83 ASP A C 1
ATOM 685 O O . ASP A 1 83 ? -8.378 17.369 -19.250 1.00 43.19 83 ASP A O 1
#

Sequence (83 aa):
KRLSYSDLEVRWQNLSQT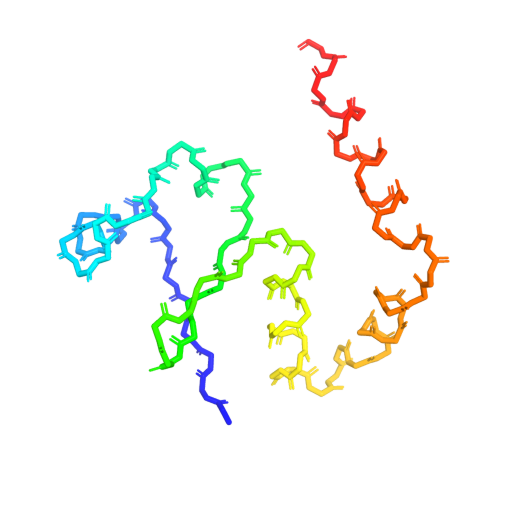HPHISLEECRREIHALLPNGATRKGLFAVREILWCLPILWPLLLITYLPGASTLVSKIYKFKQRD

Secondary structure (DSSP, 8-state):
-------HHHHHHHHHHH-TT--HHHHHHS-EEE-TTS-EEEHHHHHHHHHHH-GGGHHHHHHHHSTTHHHHHHHHHHHTT--

Foldseek 3Di:
DDDDDDDCVVCVVVCCVVQVVDDSVQVVLWPWAQDPVRDIDTHLRNVLVVLVVPVVSVVVNVCSPPPCSVVVVVVVSVVVVPD